Protein AF-A0A2X1Q254-F1 (afdb_monomer_lite)

Foldseek 3Di:
DVVVVVVVVVVVVPPPDDDPDQQPPWDADPVRDTDGNVVQPPHDDDDDDDDPPDPVSVVCVVVVD

InterPro domains:
  IPR013740 Redoxin [PF08534] (23-60)
  IPR036249 Thioredoxin-like superfamily [SSF52833] (1-59)

Structure (mmCIF, N/CA/C/O backbone):
data_AF-A0A2X1Q254-F1
#
_entry.id   AF-A0A2X1Q254-F1
#
loop_
_atom_site.group_PDB
_atom_site.id
_atom_site.type_symbol
_atom_site.label_atom_id
_atom_site.label_alt_id
_atom_site.label_comp_id
_atom_site.label_asym_id
_atom_site.label_entity_id
_atom_site.label_seq_id
_atom_site.pdbx_PDB_ins_code
_atom_site.Cartn_x
_atom_site.Cartn_y
_atom_site.Cartn_z
_atom_site.occupancy
_atom_site.B_iso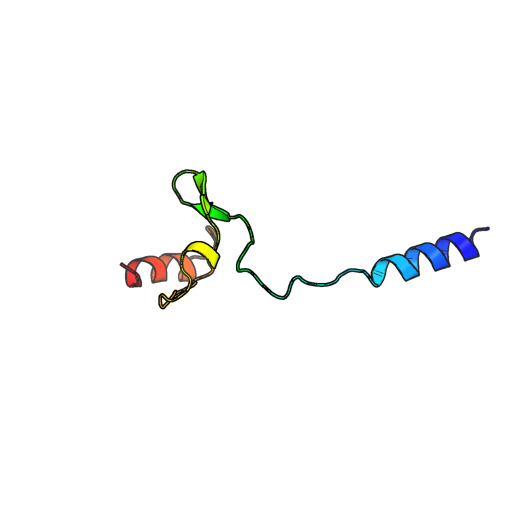_or_equiv
_atom_site.auth_seq_id
_atom_site.auth_comp_id
_atom_site.auth_asym_id
_atom_site.auth_atom_id
_atom_site.pdbx_PDB_model_num
ATOM 1 N N . MET A 1 1 ? 26.176 6.550 40.034 1.00 60.22 1 MET A N 1
ATOM 2 C CA . MET A 1 1 ? 25.612 7.351 38.920 1.00 60.22 1 MET A CA 1
ATOM 3 C C . MET A 1 1 ? 25.641 6.617 37.577 1.00 60.22 1 MET A C 1
ATOM 5 O O . MET A 1 1 ? 24.595 6.494 36.965 1.00 60.22 1 MET A O 1
ATOM 9 N N . LYS A 1 2 ? 26.770 6.028 37.153 1.00 55.97 2 LYS A N 1
ATOM 10 C CA . LYS A 1 2 ? 26.884 5.270 35.881 1.00 55.97 2 LYS A CA 1
ATOM 11 C C . LYS A 1 2 ? 25.922 4.069 35.774 1.00 55.97 2 LYS A C 1
ATOM 13 O O . LYS A 1 2 ? 25.296 3.869 34.746 1.00 55.97 2 LYS A O 1
ATOM 18 N N . LYS A 1 3 ? 25.748 3.324 36.876 1.00 59.41 3 LYS A N 1
ATOM 19 C CA . LYS A 1 3 ? 24.856 2.149 36.949 1.00 59.41 3 LYS A CA 1
ATOM 20 C C . LYS A 1 3 ? 23.364 2.498 36.835 1.00 59.41 3 LYS A C 1
ATOM 22 O O . LYS A 1 3 ? 22.602 1.702 36.308 1.00 59.41 3 LYS A O 1
ATOM 27 N N . LEU A 1 4 ? 22.961 3.687 37.294 1.00 68.62 4 LEU A N 1
ATOM 28 C CA . LEU A 1 4 ? 21.571 4.154 37.195 1.00 68.62 4 LEU A CA 1
ATOM 29 C C . LEU A 1 4 ? 21.229 4.580 35.759 1.00 68.62 4 LEU A C 1
ATOM 31 O O . LEU A 1 4 ? 20.137 4.289 35.285 1.00 68.62 4 LEU A O 1
ATOM 35 N N . LEU A 1 5 ? 22.189 5.177 35.042 1.00 70.00 5 LEU A N 1
ATOM 36 C CA . LEU A 1 5 ? 22.040 5.522 33.625 1.00 70.00 5 LEU A CA 1
ATOM 37 C C . LEU A 1 5 ? 21.869 4.267 32.750 1.00 70.00 5 LEU A C 1
ATOM 39 O O . LEU A 1 5 ? 21.005 4.235 31.880 1.00 70.00 5 LEU A O 1
ATOM 43 N N . SER A 1 6 ? 22.636 3.206 33.024 1.00 69.44 6 SER A N 1
ATOM 44 C CA . SER A 1 6 ? 22.527 1.931 32.299 1.00 69.44 6 SER A CA 1
ATOM 45 C C . SER A 1 6 ? 21.191 1.208 32.521 1.00 69.44 6 SER A C 1
ATOM 47 O O . SER A 1 6 ? 20.671 0.608 31.587 1.00 69.44 6 SER A O 1
ATOM 49 N N . ILE A 1 7 ? 20.609 1.286 33.724 1.00 71.75 7 ILE A N 1
ATOM 50 C CA . ILE A 1 7 ? 19.300 0.676 34.024 1.00 71.75 7 ILE A CA 1
ATOM 51 C C . ILE A 1 7 ? 18.168 1.428 33.306 1.00 71.75 7 ILE A C 1
ATOM 53 O O . ILE A 1 7 ? 17.255 0.805 32.770 1.00 71.75 7 ILE A O 1
ATOM 57 N N . PHE A 1 8 ? 18.257 2.758 33.223 1.00 67.75 8 PHE A N 1
ATOM 58 C CA . PHE A 1 8 ? 17.274 3.585 32.518 1.00 67.75 8 PHE A CA 1
ATOM 59 C C . PHE A 1 8 ? 17.268 3.335 30.997 1.00 67.75 8 PHE A C 1
ATOM 61 O O . PHE A 1 8 ? 16.206 3.227 30.390 1.00 67.75 8 PHE A O 1
ATOM 68 N N . LEU A 1 9 ? 18.447 3.149 30.391 1.00 67.56 9 LEU A N 1
ATOM 69 C CA . LEU A 1 9 ? 18.590 2.783 28.974 1.00 67.56 9 LEU A CA 1
ATOM 70 C C . LEU A 1 9 ? 17.997 1.403 28.641 1.00 67.56 9 LEU A C 1
ATOM 72 O O . LEU A 1 9 ? 17.466 1.219 27.551 1.00 67.56 9 LEU A O 1
ATOM 76 N N . MET A 1 10 ? 18.040 0.448 29.573 1.00 66.19 10 MET A N 1
ATOM 77 C CA . M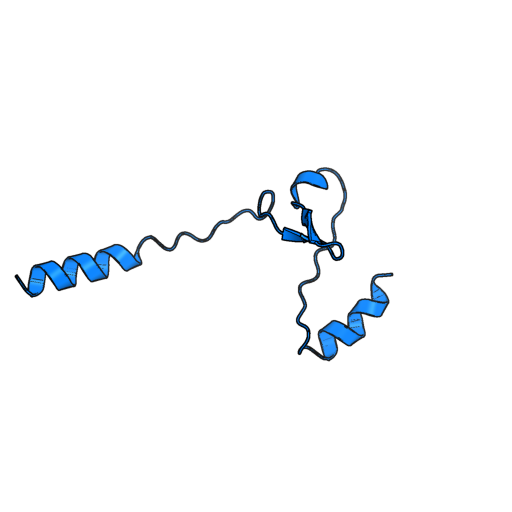ET A 1 10 ? 17.502 -0.900 29.356 1.00 66.19 10 MET A CA 1
ATOM 78 C C . MET A 1 10 ? 15.971 -0.962 29.497 1.00 66.19 10 MET A C 1
ATOM 80 O O . MET A 1 10 ? 15.325 -1.762 28.825 1.00 66.19 10 MET A O 1
ATOM 84 N N . ALA A 1 11 ? 15.378 -0.084 30.315 1.00 64.94 11 ALA A N 1
ATOM 85 C CA . ALA A 1 11 ? 13.925 0.034 30.465 1.00 64.94 11 ALA A CA 1
ATOM 86 C C . ALA A 1 11 ? 13.239 0.680 29.242 1.00 64.94 11 ALA A C 1
ATOM 88 O O . ALA A 1 11 ? 12.076 0.393 28.963 1.00 64.94 11 ALA A O 1
ATOM 89 N N . PHE A 1 12 ? 13.952 1.518 28.478 1.00 62.50 12 PHE A N 1
ATOM 90 C CA . PHE A 1 12 ? 13.404 2.171 27.283 1.00 62.50 12 PHE A CA 1
ATOM 91 C C . PHE A 1 12 ? 13.151 1.191 26.121 1.00 62.50 12 PHE A C 1
ATOM 93 O O . PHE A 1 12 ? 12.248 1.409 25.315 1.00 62.50 12 PHE A O 1
ATOM 100 N N . SER A 1 13 ? 13.869 0.064 26.082 1.00 62.66 13 SER A N 1
ATOM 101 C CA . SER A 1 13 ? 13.716 -0.985 25.063 1.00 62.66 13 SER A CA 1
ATOM 102 C C . SER A 1 13 ? 12.381 -1.746 25.127 1.00 62.66 13 SER A C 1
ATOM 104 O O . SER A 1 13 ? 12.064 -2.486 24.202 1.00 62.66 13 SER A O 1
ATOM 106 N N . LEU A 1 14 ? 11.588 -1.580 26.193 1.00 61.22 14 LEU A N 1
ATOM 107 C CA . LEU A 1 14 ? 10.325 -2.303 26.402 1.00 61.22 14 LEU A CA 1
ATOM 108 C C . LEU A 1 14 ? 9.086 -1.619 25.791 1.00 61.22 14 LEU A C 1
ATOM 110 O O . LEU A 1 14 ? 8.007 -2.201 25.821 1.00 61.22 14 LEU A O 1
ATOM 114 N N . ASN A 1 15 ? 9.211 -0.411 25.226 1.00 59.59 15 ASN A N 1
ATOM 115 C CA . ASN A 1 15 ? 8.067 0.359 24.703 1.00 59.59 15 ASN A CA 1
ATOM 116 C C . ASN A 1 15 ? 7.853 0.242 23.182 1.00 59.59 15 ASN A C 1
ATOM 118 O O . ASN A 1 15 ? 7.084 1.014 22.610 1.00 59.59 15 ASN A O 1
ATOM 122 N N . ALA A 1 16 ? 8.501 -0.708 22.504 1.00 67.25 16 ALA A N 1
ATOM 123 C CA . ALA A 1 16 ? 8.268 -0.954 21.082 1.00 67.25 16 ALA A CA 1
ATOM 124 C C . ALA A 1 16 ? 6.982 -1.778 20.872 1.00 67.25 16 ALA A C 1
ATOM 126 O O . ALA A 1 16 ? 7.027 -2.929 20.445 1.00 67.25 16 ALA A O 1
ATOM 127 N N . PHE A 1 17 ? 5.821 -1.207 21.200 1.00 69.44 17 PHE A N 1
ATOM 128 C CA . PHE A 1 17 ? 4.542 -1.820 20.849 1.00 69.44 17 PHE A CA 1
ATOM 129 C C . PHE A 1 17 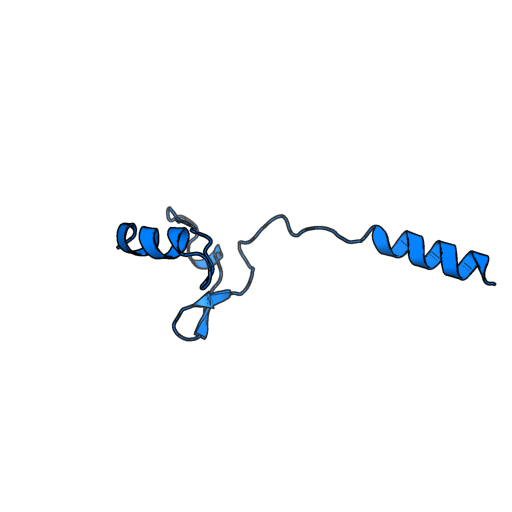? 4.282 -1.593 19.358 1.00 69.44 17 PHE A C 1
ATOM 131 O O . PHE A 1 17 ? 4.137 -0.458 18.904 1.00 69.44 17 PHE A O 1
ATOM 138 N N . ALA A 1 18 ? 4.244 -2.674 18.580 1.00 71.50 18 ALA A N 1
ATOM 139 C CA . ALA A 1 18 ? 3.804 -2.612 17.194 1.00 71.50 18 ALA A CA 1
ATOM 140 C C . ALA A 1 18 ? 2.292 -2.337 17.152 1.00 71.50 18 ALA A C 1
ATOM 142 O O . ALA A 1 18 ? 1.515 -3.009 17.831 1.00 71.50 18 ALA A O 1
ATOM 143 N N . GLN A 1 19 ? 1.872 -1.361 16.344 1.00 70.62 19 GLN A N 1
ATOM 144 C CA . GLN A 1 19 ? 0.458 -1.120 16.055 1.00 70.62 19 GLN A CA 1
ATOM 145 C C . GLN A 1 19 ? -0.118 -2.359 15.355 1.00 70.62 19 GLN A C 1
ATOM 147 O O . GLN A 1 19 ? 0.360 -2.758 14.295 1.00 70.62 19 GLN A O 1
ATOM 152 N N . THR A 1 20 ? -1.154 -2.966 15.931 1.00 79.25 20 THR A N 1
ATOM 153 C CA . THR A 1 20 ? -1.767 -4.201 15.407 1.00 79.25 20 THR A CA 1
ATOM 154 C C . THR A 1 20 ? -2.847 -3.943 14.354 1.00 79.25 20 THR A C 1
ATOM 156 O O . THR A 1 20 ? -3.384 -4.888 13.781 1.00 79.25 20 THR A O 1
ATOM 159 N N . ASN A 1 21 ? -3.183 -2.675 14.093 1.00 86.94 21 ASN A N 1
ATOM 160 C CA . ASN A 1 21 ? -4.284 -2.280 13.224 1.00 86.94 21 ASN A CA 1
ATOM 161 C C . ASN A 1 21 ? -3.869 -1.167 12.244 1.00 86.94 21 ASN A C 1
ATOM 163 O O . ASN A 1 21 ? -3.380 -0.115 12.650 1.00 86.94 21 ASN A O 1
ATOM 167 N N . LEU A 1 22 ? -4.093 -1.403 10.948 1.00 87.50 22 LEU A N 1
ATOM 168 C CA . LEU A 1 22 ? -3.755 -0.476 9.861 1.00 87.50 22 LEU A CA 1
ATOM 169 C C . LEU A 1 22 ? -4.933 0.408 9.408 1.00 87.50 22 LEU A C 1
ATOM 171 O O . LEU A 1 22 ? -4.756 1.226 8.509 1.00 87.50 22 LEU A O 1
ATOM 175 N N . ALA A 1 23 ? -6.126 0.254 9.995 1.00 91.38 23 ALA A N 1
ATOM 176 C CA . ALA A 1 23 ? -7.365 0.895 9.548 1.00 91.38 23 ALA A CA 1
ATOM 177 C C . ALA A 1 23 ? -7.230 2.416 9.422 1.00 91.38 23 ALA A C 1
ATOM 179 O O . ALA A 1 23 ? -7.614 2.969 8.396 1.00 91.38 23 ALA A O 1
ATOM 180 N N . ASP A 1 24 ? -6.633 3.062 10.423 1.00 92.44 24 ASP A N 1
ATOM 181 C CA . ASP A 1 24 ? -6.544 4.525 10.514 1.00 92.44 24 ASP A CA 1
ATOM 182 C C . ASP A 1 24 ? -5.130 5.061 10.258 1.00 92.44 24 ASP A C 1
ATOM 184 O O . ASP A 1 24 ? -4.830 6.227 10.519 1.00 92.44 24 ASP A O 1
ATOM 188 N N . VAL A 1 25 ? -4.242 4.220 9.721 1.00 92.00 25 VAL A N 1
ATOM 189 C CA . VAL A 1 25 ? -2.936 4.683 9.251 1.00 92.00 25 VAL A CA 1
ATOM 190 C C . VAL A 1 25 ? -3.157 5.571 8.030 1.00 92.00 25 VAL A C 1
ATOM 192 O O . VAL A 1 25 ? -3.701 5.127 7.020 1.00 92.00 25 VAL A O 1
ATOM 195 N N . GLN A 1 26 ? -2.732 6.832 8.130 1.00 93.62 26 GLN A N 1
ATOM 196 C CA . GLN A 1 26 ? -2.780 7.772 7.014 1.00 93.62 26 GLN A CA 1
ATOM 197 C C . GLN A 1 26 ? -1.677 7.446 6.009 1.00 93.62 26 GLN A C 1
ATOM 199 O O . GLN A 1 26 ? -0.486 7.578 6.297 1.00 93.62 26 GLN A O 1
ATOM 204 N N . LEU A 1 27 ? -2.098 7.036 4.820 1.00 92.62 27 LEU A N 1
ATOM 205 C CA . LEU A 1 27 ? -1.260 6.817 3.652 1.00 92.62 27 LEU A CA 1
ATOM 206 C C . LEU A 1 27 ? -1.529 7.917 2.621 1.00 92.62 27 LEU A C 1
ATOM 208 O O . LEU A 1 27 ? -2.458 8.713 2.765 1.00 92.62 27 LEU A O 1
ATOM 212 N N . LYS A 1 28 ? -0.709 7.960 1.572 1.00 95.69 28 LYS A N 1
ATOM 213 C CA . LYS A 1 28 ? -0.949 8.799 0.397 1.00 95.69 28 LYS A CA 1
ATOM 214 C C . LYS A 1 28 ? -1.319 7.914 -0.779 1.00 95.69 28 LYS A C 1
ATOM 216 O O . LYS A 1 28 ? -0.671 6.891 -0.995 1.00 95.69 28 LYS A O 1
ATOM 221 N N . ASP A 1 29 ? -2.343 8.315 -1.516 1.00 94.06 29 ASP A N 1
ATOM 222 C CA . ASP A 1 29 ? -2.641 7.720 -2.812 1.00 94.06 29 ASP A CA 1
ATOM 223 C C . ASP A 1 29 ? -1.682 8.242 -3.905 1.00 94.06 29 ASP A C 1
ATOM 225 O O . ASP A 1 29 ? -0.763 9.025 -3.644 1.00 94.06 29 ASP A O 1
ATOM 229 N N . LEU A 1 30 ? -1.906 7.817 -5.152 1.00 91.50 30 LEU A N 1
ATOM 230 C CA . LEU A 1 30 ? -1.096 8.228 -6.306 1.00 91.50 30 LEU A CA 1
ATOM 231 C C . LEU A 1 30 ? -1.242 9.721 -6.664 1.00 91.50 30 LEU A C 1
ATOM 233 O O . LEU A 1 30 ? -0.389 10.264 -7.361 1.00 91.50 30 LEU A O 1
ATOM 237 N N . ASN A 1 31 ? -2.281 10.392 -6.161 1.00 96.62 31 ASN A N 1
ATOM 238 C CA . ASN A 1 31 ? -2.547 11.821 -6.337 1.00 96.62 31 ASN A CA 1
ATOM 239 C C . ASN A 1 31 ? -2.116 12.646 -5.107 1.00 96.62 31 ASN A C 1
ATOM 241 O O . ASN A 1 31 ? -2.520 13.805 -4.959 1.00 96.62 31 ASN A O 1
ATOM 245 N N . ASN A 1 32 ? -1.314 12.058 -4.210 1.00 96.31 32 ASN A N 1
ATOM 246 C CA . ASN A 1 32 ? -0.886 12.633 -2.934 1.00 96.31 32 ASN A CA 1
ATOM 247 C C . ASN A 1 32 ? -2.027 12.994 -1.962 1.00 96.31 32 ASN A C 1
ATOM 249 O O . ASN A 1 32 ? -1.794 13.742 -1.007 1.00 96.31 32 ASN A O 1
ATOM 253 N N . GLN A 1 33 ? -3.234 12.464 -2.156 1.00 97.25 33 GLN A N 1
ATOM 254 C CA . GLN A 1 33 ? -4.345 12.670 -1.235 1.00 97.25 33 GLN A CA 1
ATOM 255 C C . GLN A 1 33 ? -4.231 11.729 -0.028 1.00 97.25 33 GLN A C 1
ATOM 257 O O . GLN A 1 33 ? -3.809 10.577 -0.177 1.00 97.25 33 GLN A O 1
ATOM 262 N N . PRO A 1 34 ? -4.587 12.199 1.181 1.00 96.50 34 PRO A N 1
ATOM 263 C CA . PRO A 1 34 ? -4.603 11.355 2.366 1.00 96.50 34 PRO A CA 1
ATOM 264 C C . PRO A 1 34 ? -5.692 10.280 2.249 1.00 96.50 34 PRO A C 1
ATOM 266 O O . PRO A 1 34 ? -6.860 10.583 2.006 1.00 96.50 34 PRO A O 1
ATOM 269 N N . VAL A 1 35 ? -5.317 9.022 2.471 1.00 95.88 35 VAL A N 1
ATOM 270 C CA . VAL A 1 35 ? -6.214 7.859 2.428 1.00 95.88 35 VAL A CA 1
ATOM 271 C C . VAL A 1 35 ? -5.982 6.957 3.642 1.00 95.88 35 VAL A C 1
ATOM 273 O O . VAL A 1 35 ? -4.858 6.831 4.127 1.00 95.88 35 VAL A O 1
ATOM 276 N N . THR A 1 36 ? -7.040 6.319 4.141 1.00 95.94 36 THR A N 1
ATOM 277 C CA . THR A 1 36 ? -6.979 5.308 5.211 1.00 95.94 36 THR A CA 1
ATOM 278 C C . THR A 1 36 ? -7.740 4.052 4.788 1.00 95.94 36 THR A C 1
ATOM 280 O O . THR A 1 36 ? -8.675 4.119 3.987 1.00 95.94 36 THR A O 1
ATOM 283 N N . LEU A 1 37 ? -7.377 2.885 5.330 1.00 93.56 37 LEU A N 1
ATOM 284 C CA . LEU A 1 37 ? -8.088 1.635 5.026 1.00 93.56 37 LEU A CA 1
ATOM 285 C C . LEU A 1 37 ? -9.523 1.633 5.588 1.00 93.56 37 LEU A C 1
ATOM 287 O O . LEU A 1 37 ? -10.401 0.977 5.027 1.00 93.56 37 LEU A O 1
ATOM 291 N N . SER A 1 38 ? -9.792 2.399 6.651 1.00 94.88 38 SER A N 1
ATOM 292 C CA . SER A 1 38 ? -11.127 2.553 7.243 1.00 94.88 38 SER A CA 1
ATOM 293 C C . SER A 1 38 ? -12.165 3.125 6.271 1.00 94.88 38 SER A C 1
ATOM 295 O O . SER A 1 38 ? -13.345 2.789 6.387 1.00 94.88 38 SER A O 1
ATOM 297 N N . GLN A 1 39 ? -11.742 3.887 5.254 1.00 95.44 39 GLN A N 1
ATOM 298 C CA . GLN A 1 39 ? -12.617 4.408 4.193 1.00 95.44 39 GLN A CA 1
ATOM 299 C C . GLN A 1 39 ? -13.252 3.302 3.332 1.00 95.44 39 GLN A C 1
ATOM 301 O O . GLN A 1 39 ? -14.309 3.510 2.738 1.00 95.44 39 GLN A O 1
ATOM 306 N N . TYR A 1 40 ? -12.645 2.112 3.283 1.00 94.00 40 TYR A N 1
ATOM 307 C CA . TYR A 1 40 ? -13.109 0.977 2.477 1.00 94.00 40 TYR A CA 1
ATOM 308 C C . TYR A 1 40 ? -13.887 -0.070 3.289 1.00 94.00 40 TYR A C 1
ATOM 310 O O . TYR A 1 40 ? -14.178 -1.159 2.790 1.00 94.00 40 TYR A O 1
ATOM 318 N N . LYS A 1 41 ? -14.238 0.231 4.547 1.00 94.00 41 LYS A N 1
ATOM 319 C CA . LYS A 1 41 ? -14.941 -0.698 5.440 1.00 94.00 41 LYS A CA 1
ATOM 320 C C . LYS A 1 41 ? -16.217 -1.253 4.793 1.00 94.00 41 LYS A C 1
ATOM 322 O O . LY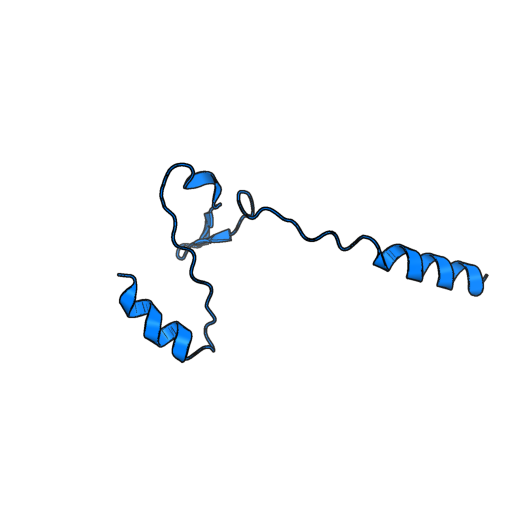S A 1 41 ? -17.027 -0.513 4.243 1.00 94.00 41 LYS A O 1
ATOM 327 N N . GLY A 1 42 ? -16.406 -2.568 4.904 1.00 95.25 42 GLY A N 1
ATOM 328 C CA . GLY A 1 42 ? -17.561 -3.273 4.334 1.00 95.25 42 GLY A CA 1
ATOM 329 C C . GLY A 1 42 ? -17.401 -3.672 2.864 1.00 95.25 42 GLY A C 1
ATOM 330 O O . GLY A 1 42 ? -18.288 -4.329 2.329 1.00 95.25 42 GLY A O 1
ATOM 331 N N . LYS A 1 43 ? -16.278 -3.328 2.222 1.00 94.44 43 LYS A N 1
ATOM 332 C CA . LYS A 1 43 ? -15.909 -3.820 0.890 1.00 94.44 43 LYS A CA 1
ATOM 333 C C . LYS A 1 43 ? -14.791 -4.863 1.009 1.00 94.44 43 LYS A C 1
ATOM 335 O O . LYS A 1 43 ? -13.945 -4.727 1.895 1.00 94.44 43 LYS A O 1
ATOM 340 N N . PRO A 1 44 ? -14.750 -5.893 0.145 1.00 92.81 44 PRO A N 1
ATOM 341 C CA . PRO A 1 44 ? -13.549 -6.708 0.007 1.00 92.81 44 PRO A CA 1
ATOM 342 C C . PRO A 1 44 ? -12.404 -5.821 -0.502 1.00 92.81 44 PRO A C 1
ATOM 344 O O . PRO A 1 44 ? -12.566 -5.100 -1.485 1.00 92.81 44 PRO A O 1
ATOM 347 N N . VAL A 1 45 ? -11.262 -5.851 0.186 1.00 91.06 45 VAL A N 1
ATOM 348 C CA . VAL A 1 45 ? -10.076 -5.050 -0.150 1.00 91.06 45 VAL A CA 1
ATOM 349 C C . VAL A 1 45 ? -8.897 -5.984 -0.378 1.00 91.06 45 VAL A C 1
ATOM 351 O O . VAL A 1 45 ? -8.583 -6.809 0.479 1.00 91.06 45 VAL A O 1
ATOM 354 N N . TYR A 1 46 ? -8.230 -5.827 -1.519 1.00 90.81 46 TYR A N 1
ATOM 355 C CA . TYR A 1 46 ? -6.973 -6.499 -1.823 1.00 90.81 46 TYR A CA 1
ATOM 356 C C . TYR A 1 46 ? -5.801 -5.551 -1.548 1.00 90.81 46 TYR A C 1
ATOM 358 O O . TYR A 1 46 ? -5.736 -4.460 -2.109 1.00 90.81 46 TYR A O 1
ATOM 366 N N . VAL A 1 47 ? -4.881 -5.954 -0.667 1.00 90.06 47 VAL A N 1
ATOM 367 C CA . VAL A 1 47 ? -3.686 -5.169 -0.320 1.00 90.06 47 VAL A CA 1
ATOM 368 C C . VAL A 1 47 ? -2.453 -5.901 -0.830 1.00 90.06 47 VAL A C 1
ATOM 370 O O . VAL A 1 47 ? -2.096 -6.957 -0.312 1.00 90.06 47 VAL A O 1
ATOM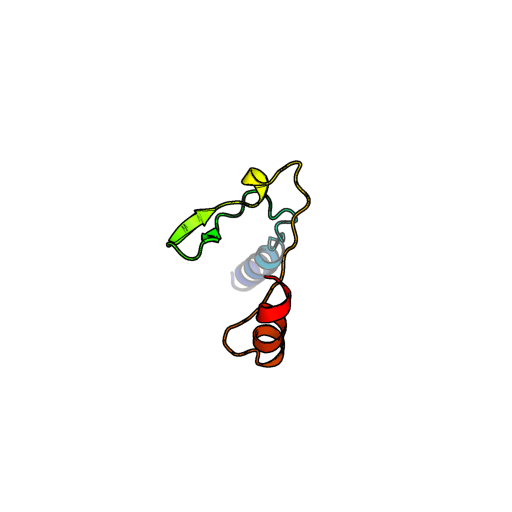 373 N N . LYS A 1 48 ? -1.778 -5.318 -1.823 1.00 90.50 48 LYS A N 1
ATOM 374 C CA . LYS A 1 48 ? -0.504 -5.819 -2.348 1.00 90.50 48 LYS A CA 1
ATOM 375 C C . LYS A 1 48 ? 0.629 -4.869 -1.982 1.00 90.50 48 LYS A C 1
ATOM 377 O O . LYS A 1 48 ? 0.672 -3.727 -2.432 1.00 90.50 48 LYS A O 1
ATOM 382 N N . MET A 1 49 ? 1.566 -5.354 -1.175 1.00 91.62 49 MET A N 1
ATOM 383 C CA . MET A 1 49 ? 2.788 -4.624 -0.834 1.00 91.62 49 MET A CA 1
ATOM 384 C C . MET A 1 49 ? 3.837 -4.845 -1.927 1.00 91.62 49 MET A C 1
ATOM 386 O O . MET A 1 49 ? 4.055 -5.973 -2.366 1.00 91.62 49 MET A O 1
ATOM 390 N N . TRP A 1 50 ? 4.492 -3.772 -2.367 1.00 94.38 50 TRP A N 1
ATOM 391 C CA . TRP A 1 50 ? 5.527 -3.809 -3.400 1.00 94.38 50 TRP A CA 1
ATOM 392 C C . TRP A 1 50 ? 6.593 -2.741 -3.131 1.00 94.38 50 TRP A C 1
ATOM 394 O O . TRP A 1 50 ? 6.448 -1.909 -2.235 1.00 94.38 50 TRP A O 1
ATOM 404 N N . ALA A 1 51 ? 7.670 -2.767 -3.912 1.00 95.06 51 ALA A N 1
ATOM 405 C CA . ALA A 1 51 ? 8.718 -1.756 -3.877 1.00 95.06 51 ALA A CA 1
ATOM 406 C C . ALA A 1 51 ? 9.237 -1.478 -5.291 1.00 95.06 51 ALA A C 1
ATOM 408 O O . ALA A 1 51 ? 9.290 -2.388 -6.119 1.00 95.06 51 ALA A O 1
ATOM 409 N N . SER A 1 52 ? 9.667 -0.241 -5.554 1.00 93.25 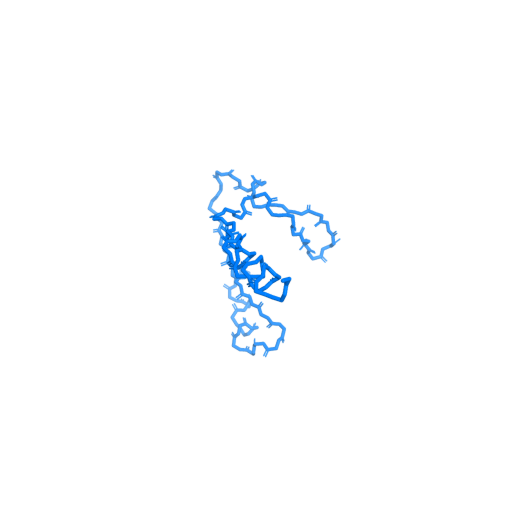52 SER A N 1
ATOM 410 C CA . SER A 1 52 ? 10.159 0.200 -6.872 1.00 93.25 52 SER A CA 1
ATOM 411 C C . SER A 1 52 ? 11.375 -0.572 -7.379 1.00 93.25 52 SER A C 1
ATOM 413 O O . SER A 1 52 ? 11.599 -0.657 -8.579 1.00 93.25 52 SER A O 1
ATOM 415 N N . TRP A 1 53 ? 12.142 -1.168 -6.473 1.00 96.38 53 TRP A N 1
ATOM 416 C CA . TRP A 1 53 ? 13.319 -1.975 -6.780 1.00 96.38 53 TRP A CA 1
ATOM 417 C C . TRP A 1 53 ? 13.021 -3.480 -6.858 1.00 96.38 53 TRP A C 1
ATOM 419 O O . TRP A 1 53 ? 13.942 -4.265 -7.058 1.00 96.38 53 TRP A O 1
ATOM 429 N N . CYS A 1 54 ? 11.765 -3.906 -6.687 1.00 96.94 54 CYS A N 1
ATOM 430 C CA . CYS A 1 54 ? 11.378 -5.313 -6.737 1.00 96.94 54 CYS A CA 1
ATOM 431 C C . CYS A 1 54 ? 10.861 -5.681 -8.144 1.00 96.94 54 CYS A C 1
ATOM 433 O O . CYS A 1 54 ? 9.677 -5.469 -8.428 1.00 96.94 54 CYS A O 1
ATOM 435 N N . PRO A 1 55 ? 11.693 -6.268 -9.028 1.00 94.94 55 PRO A N 1
ATOM 436 C CA . PRO A 1 55 ? 11.306 -6.534 -10.416 1.00 94.94 55 PRO A CA 1
ATOM 437 C C . PRO A 1 55 ? 10.132 -7.512 -10.523 1.00 94.94 55 PRO A C 1
ATOM 439 O O . PRO A 1 55 ? 9.228 -7.303 -11.326 1.00 94.94 55 PRO A O 1
ATOM 442 N N . ILE A 1 56 ? 10.096 -8.541 -9.670 1.00 94.38 56 ILE A N 1
ATOM 443 C CA . ILE A 1 56 ? 8.996 -9.514 -9.667 1.00 94.38 56 ILE A CA 1
ATOM 444 C C . ILE A 1 56 ? 7.685 -8.900 -9.154 1.00 94.38 56 ILE A C 1
ATOM 446 O O . ILE A 1 56 ? 6.610 -9.236 -9.641 1.00 94.38 56 ILE A O 1
ATOM 450 N N . CYS A 1 57 ? 7.763 -7.955 -8.212 1.00 95.06 57 CYS A N 1
ATOM 451 C CA . CYS A 1 57 ? 6.586 -7.251 -7.716 1.00 95.06 57 CYS A CA 1
ATOM 452 C C . CYS A 1 57 ? 5.971 -6.390 -8.823 1.00 95.06 57 CYS A C 1
ATOM 454 O O . CYS A 1 57 ? 4.758 -6.433 -9.009 1.00 95.06 57 CYS A O 1
ATOM 456 N N . LEU A 1 58 ? 6.819 -5.650 -9.552 1.00 93.25 58 LEU A N 1
ATOM 457 C CA . LEU A 1 58 ? 6.423 -4.811 -10.685 1.00 93.25 58 LEU A CA 1
ATOM 458 C C . LEU A 1 58 ? 5.788 -5.634 -11.808 1.00 93.25 58 LEU A C 1
ATOM 460 O O . LEU A 1 58 ? 4.738 -5.248 -12.311 1.00 93.25 58 LEU A O 1
ATOM 464 N N . ALA A 1 59 ? 6.384 -6.780 -12.159 1.00 93.12 59 ALA A N 1
ATOM 465 C CA . ALA A 1 59 ? 5.849 -7.670 -13.189 1.00 93.12 59 ALA A CA 1
ATOM 466 C C . ALA A 1 59 ? 4.407 -8.110 -12.885 1.00 93.12 59 ALA A C 1
ATOM 468 O O . ALA A 1 59 ? 3.566 -8.113 -13.776 1.00 93.12 59 ALA A O 1
ATOM 469 N N . GLY A 1 60 ? 4.099 -8.401 -11.618 1.00 92.69 60 GLY A N 1
ATOM 470 C CA . GLY A 1 60 ? 2.754 -8.802 -11.211 1.00 92.69 60 GLY A CA 1
ATOM 471 C C . GLY A 1 60 ? 1.770 -7.649 -10.983 1.00 92.69 60 GLY A C 1
ATOM 472 O O . GLY A 1 60 ? 0.661 -7.914 -10.529 1.00 92.69 60 GLY A O 1
ATOM 473 N N . LEU A 1 61 ? 2.139 -6.372 -11.162 1.00 90.81 61 LEU A N 1
ATOM 474 C CA . LEU A 1 61 ? 1.171 -5.268 -11.020 1.00 90.81 61 LEU A CA 1
ATOM 475 C C . LEU A 1 61 ? 0.160 -5.247 -12.174 1.00 90.81 61 LEU A C 1
ATOM 477 O O . LEU A 1 61 ? -0.996 -4.923 -11.939 1.00 90.81 61 LEU A O 1
ATOM 481 N N . ALA A 1 62 ? 0.572 -5.669 -13.372 1.00 87.31 62 ALA A N 1
ATOM 482 C CA . ALA A 1 62 ? -0.278 -5.725 -14.564 1.00 87.31 62 ALA A CA 1
ATOM 483 C C . ALA A 1 62 ? -1.415 -6.765 -14.483 1.00 87.31 62 ALA A C 1
ATOM 485 O O . ALA A 1 62 ? -2.285 -6.790 -15.342 1.00 87.31 62 ALA A O 1
ATOM 486 N N . GLU A 1 63 ? -1.398 -7.642 -13.478 1.00 86.81 63 GLU A N 1
ATOM 487 C CA . GLU A 1 63 ? -2.407 -8.692 -13.275 1.00 86.81 63 GLU A CA 1
ATOM 488 C C . GLU A 1 63 ? -3.603 -8.225 -12.421 1.00 86.81 63 GLU A C 1
ATOM 490 O O . GLU A 1 63 ? -4.516 -9.008 -12.172 1.00 86.81 63 GLU A O 1
ATOM 495 N N . ILE A 1 64 ? -3.555 -6.997 -11.890 1.00 83.00 64 ILE A N 1
ATOM 496 C CA . ILE A 1 64 ? -4.505 -6.476 -10.888 1.00 83.00 64 ILE A CA 1
ATOM 497 C C . ILE A 1 64 ? -5.493 -5.470 -11.509 1.00 83.00 64 ILE A C 1
ATOM 499 O O . ILE A 1 64 ? -6.469 -5.107 -10.851 1.00 83.00 64 ILE A O 1
ATOM 503 N N . ASP A 1 65 ? -5.247 -5.039 -12.750 1.00 60.56 65 ASP A N 1
ATOM 504 C CA . ASP A 1 65 ? -6.189 -4.253 -13.562 1.00 60.56 65 ASP A CA 1
ATOM 505 C C . ASP A 1 65 ? -7.268 -5.159 -14.186 1.00 60.56 65 ASP A C 1
ATOM 507 O O . ASP A 1 65 ? -8.444 -4.725 -14.236 1.00 60.56 65 ASP A O 1
#

Radius of gyration: 19.95 Å; chains: 1; bounding box: 44×22×54 Å

Sequence (65 aa):
MKKLLSIFLMAFSLNAFAQTNLADVQLKDLNNQPVTLSQYKGKPVYVKMWASWCPICLAGLAEID

Secondary structure (DSSP, 8-state):
-HHHHHHHHHHHGGG-------TT--EE-TTS-EE-GGGGTTS--------TT-HHHHHGGGG--

Organism: Haemophilus influenzae (NCBI:txid727)

pLDDT: mean 84.28, std 13.23, range [55.97, 97.25]